Protein AF-A0A839TQ80-F1 (afdb_monomer_lite)

InterPro domains:
  IPR001845 HTH ArsR-type DNA-binding domain [PF01022] (29-49)
  IPR011991 ArsR-like helix-turn-helix domain [cd00090] (19-58)
  IPR036388 Winged helix-like DNA-binding domain superfamily [G3DSA:1.10.10.10] (5-75)
  IPR036390 Winged helix DNA-binding domain superfamily [SSF46785] (22-73)

Foldseek 3Di:
DDDPPPDPPPCPPDVQWAFLVRVCVVVPPADSVNSVVVLVVCVVVPQWDWDDDPPTIIIHGDVVVCVVVCVVCVVVVD

Organism: NCBI:txid297318

Sequence (78 aa):
MRAVAAIPIMMPVSPAAVCPADLQLKLGDVSPSKLSYHLKELKDEGYIKECREGKRHYDSLQPERLKPFAKDLSWLNE

Secondary structure (DSSP, 8-state):
------------SSTT-B-HHHHHHHHSS--HHHHHHHHHHHHHTTSEEEEEETTEEEEEE-HHHHHHHHHHTGGGG-

Radius of gyration: 14.85 Å; chains: 1; bounding box: 37×31×38 Å

Structure (mmCIF, N/CA/C/O backbone):
data_AF-A0A839TQ80-F1
#
_entry.id   AF-A0A839TQ80-F1
#
loop_
_atom_site.group_PDB
_atom_site.id
_atom_site.type_symbol
_atom_site.label_atom_id
_atom_site.label_alt_id
_atom_site.label_comp_id
_atom_site.label_asym_id
_atom_site.label_entity_id
_atom_site.label_seq_id
_atom_site.pdbx_PDB_ins_code
_atom_site.Cartn_x
_atom_site.Cartn_y
_atom_site.Cartn_z
_atom_site.occupancy
_atom_site.B_iso_or_equiv
_atom_site.auth_seq_id
_atom_site.auth_comp_id
_atom_site.auth_asym_id
_atom_site.auth_atom_id
_atom_site.pdbx_PDB_model_num
ATOM 1 N N . MET A 1 1 ? 26.994 -5.886 -20.834 1.00 35.41 1 MET A N 1
ATOM 2 C CA . MET A 1 1 ? 26.832 -5.473 -19.423 1.00 35.41 1 MET A CA 1
ATOM 3 C C . MET A 1 1 ? 25.981 -4.210 -19.407 1.00 35.41 1 MET A C 1
ATOM 5 O O . MET A 1 1 ? 26.456 -3.180 -19.862 1.00 35.41 1 MET A O 1
ATOM 9 N N . ARG A 1 2 ? 24.698 -4.283 -19.030 1.00 30.33 2 ARG A N 1
ATOM 10 C CA . ARG A 1 2 ? 23.869 -3.075 -18.881 1.00 30.33 2 ARG A CA 1
ATOM 11 C C . ARG A 1 2 ? 24.148 -2.497 -17.499 1.00 30.33 2 ARG A C 1
ATOM 13 O O . ARG A 1 2 ? 23.926 -3.181 -16.507 1.00 30.33 2 ARG A O 1
ATOM 20 N N . ALA A 1 3 ? 24.672 -1.277 -17.461 1.00 30.55 3 ALA A N 1
ATOM 21 C CA . ALA A 1 3 ? 24.830 -0.523 -16.230 1.00 30.55 3 ALA A CA 1
ATOM 22 C C . ALA A 1 3 ? 23.448 -0.351 -15.583 1.00 30.55 3 ALA A C 1
ATOM 24 O O . ALA A 1 3 ? 22.558 0.270 -16.165 1.00 30.55 3 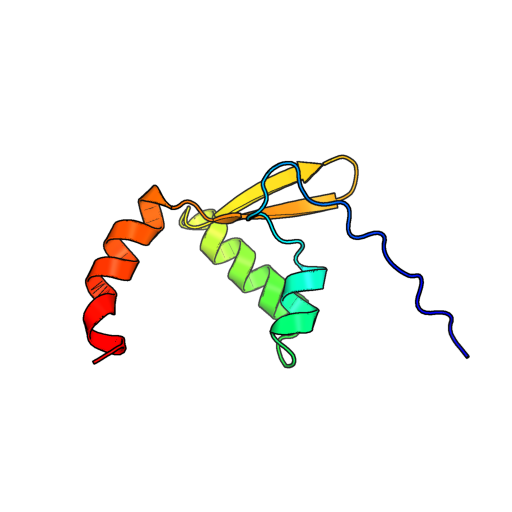ALA A O 1
ATOM 25 N N . VAL A 1 4 ? 23.258 -0.940 -14.404 1.00 33.50 4 VAL A N 1
ATOM 26 C CA . VAL A 1 4 ? 22.129 -0.607 -13.538 1.00 33.50 4 VAL A CA 1
ATOM 27 C C . VAL A 1 4 ? 22.476 0.755 -12.959 1.00 33.50 4 VAL A C 1
ATOM 29 O O . VAL A 1 4 ? 23.380 0.866 -12.134 1.00 33.50 4 VAL A O 1
ATOM 32 N N . ALA A 1 5 ? 21.839 1.807 -13.471 1.00 35.75 5 ALA A N 1
ATOM 33 C CA . ALA A 1 5 ? 21.979 3.133 -12.895 1.00 35.75 5 ALA A CA 1
ATOM 34 C C . ALA A 1 5 ? 21.605 3.033 -11.412 1.00 35.75 5 ALA A C 1
ATOM 36 O O . ALA A 1 5 ? 20.489 2.626 -11.087 1.00 35.75 5 ALA A O 1
ATOM 37 N N . ALA A 1 6 ? 22.543 3.367 -10.526 1.00 40.34 6 ALA A N 1
ATOM 38 C CA . ALA A 1 6 ? 22.251 3.564 -9.118 1.00 40.34 6 ALA A CA 1
ATOM 39 C C . ALA A 1 6 ? 21.227 4.701 -9.037 1.00 40.34 6 ALA A C 1
ATOM 41 O O . ALA A 1 6 ? 21.562 5.872 -9.214 1.00 40.34 6 ALA A O 1
ATOM 42 N N . ILE A 1 7 ? 19.953 4.344 -8.879 1.00 46.31 7 ILE A N 1
ATOM 43 C CA . ILE A 1 7 ? 18.885 5.310 -8.663 1.00 46.31 7 ILE A CA 1
ATOM 44 C C . ILE A 1 7 ? 19.214 5.954 -7.316 1.00 46.31 7 ILE A C 1
ATOM 46 O O . ILE A 1 7 ? 19.265 5.235 -6.318 1.00 46.31 7 ILE A O 1
ATOM 50 N N . PRO A 1 8 ? 19.470 7.272 -7.247 1.00 40.75 8 PRO A N 1
ATOM 51 C CA . PRO A 1 8 ? 19.649 7.913 -5.961 1.00 40.75 8 PRO A CA 1
ATOM 52 C C . PRO A 1 8 ? 18.346 7.716 -5.187 1.00 40.75 8 PRO A C 1
ATOM 54 O O . PRO A 1 8 ? 17.272 8.157 -5.630 1.00 40.75 8 PRO A O 1
ATOM 57 N N . ILE A 1 9 ? 18.454 7.002 -4.066 1.00 49.59 9 ILE A N 1
ATOM 58 C CA . ILE A 1 9 ? 17.426 6.902 -3.035 1.00 49.59 9 ILE A CA 1
ATOM 59 C C . ILE A 1 9 ? 17.345 8.307 -2.426 1.00 49.59 9 ILE A C 1
ATOM 61 O O . ILE A 1 9 ? 17.962 8.600 -1.408 1.00 49.59 9 ILE A O 1
ATOM 65 N N . MET A 1 10 ? 16.678 9.235 -3.119 1.00 43.34 10 MET A N 1
ATOM 66 C CA . MET A 1 10 ? 16.240 10.479 -2.499 1.00 43.34 10 MET A CA 1
ATOM 67 C C . MET A 1 10 ? 15.230 10.052 -1.446 1.00 43.34 10 MET A C 1
ATOM 69 O O . MET A 1 10 ? 14.150 9.575 -1.787 1.00 43.34 10 MET A O 1
ATOM 73 N N . MET A 1 11 ? 15.642 10.140 -0.182 1.00 44.59 11 MET A N 1
ATOM 74 C CA . MET A 1 11 ? 14.758 9.989 0.964 1.00 44.59 11 MET A CA 1
ATOM 75 C C . MET A 1 11 ? 13.538 10.889 0.735 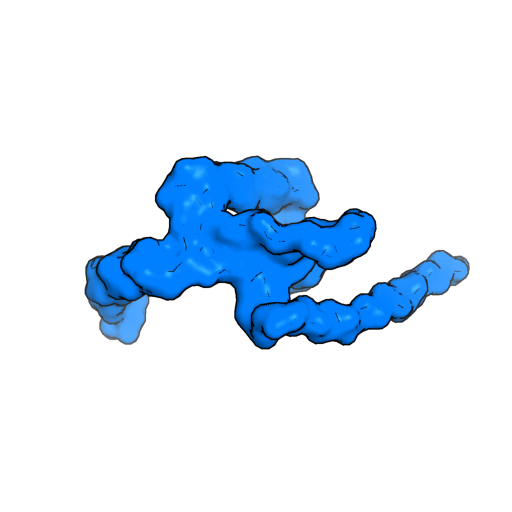1.00 44.59 11 MET A C 1
ATOM 77 O O . MET A 1 11 ? 13.722 12.099 0.584 1.00 44.59 11 MET A O 1
ATOM 81 N N . PRO A 1 12 ? 12.318 10.334 0.665 1.00 49.50 12 PRO A N 1
ATOM 82 C CA . PRO A 1 12 ? 11.135 11.163 0.549 1.00 49.50 12 PRO A CA 1
ATOM 83 C C . PRO A 1 12 ? 11.024 12.068 1.779 1.00 49.50 12 PRO A C 1
ATOM 85 O O . PRO A 1 12 ? 11.401 11.682 2.887 1.00 49.50 12 PRO A O 1
ATOM 88 N N . VAL A 1 13 ? 10.451 13.260 1.593 1.00 48.94 13 VAL A N 1
ATOM 89 C CA . VAL A 1 13 ? 10.204 14.265 2.653 1.00 48.94 13 VAL A CA 1
ATOM 90 C C . VAL A 1 13 ? 9.427 13.686 3.853 1.00 48.94 13 VAL A C 1
ATOM 92 O O . VAL A 1 13 ? 9.448 14.243 4.948 1.00 48.94 13 VAL A O 1
ATOM 95 N N . SER A 1 14 ? 8.782 12.528 3.678 1.00 54.12 14 SER A N 1
ATOM 96 C CA . SER A 1 14 ? 8.276 11.690 4.760 1.00 54.12 14 SER A CA 1
ATOM 97 C C . SER A 1 14 ? 9.064 10.372 4.820 1.00 54.12 14 SER A C 1
ATOM 99 O O . SER A 1 14 ? 9.026 9.622 3.843 1.00 54.12 14 SER A O 1
ATOM 101 N N . PRO A 1 15 ? 9.704 10.024 5.954 1.00 55.41 15 PRO A N 1
ATOM 102 C CA . PRO A 1 15 ? 10.534 8.819 6.087 1.00 55.41 15 PRO A CA 1
ATOM 103 C C . PRO A 1 15 ? 9.773 7.493 5.896 1.00 55.41 15 PRO A C 1
ATOM 105 O O . PRO A 1 15 ? 10.396 6.436 5.851 1.00 55.41 15 PRO A O 1
ATOM 108 N N . ALA A 1 16 ? 8.442 7.536 5.780 1.00 65.62 16 ALA A N 1
ATOM 109 C CA . ALA A 1 16 ? 7.577 6.376 5.578 1.00 65.62 16 ALA A CA 1
ATOM 110 C C . ALA A 1 16 ? 6.948 6.291 4.172 1.00 65.62 16 ALA A C 1
ATOM 112 O O . ALA A 1 16 ? 6.163 5.378 3.922 1.00 65.62 16 ALA A O 1
ATOM 113 N N . ALA A 1 17 ? 7.235 7.232 3.265 1.00 72.25 17 ALA A N 1
ATOM 114 C CA . ALA A 1 17 ? 6.733 7.158 1.895 1.00 72.25 17 ALA A CA 1
ATOM 115 C C . ALA A 1 17 ? 7.625 6.243 1.042 1.00 72.25 17 ALA A C 1
ATOM 117 O O . ALA A 1 17 ? 8.845 6.232 1.200 1.00 72.25 17 ALA A O 1
ATOM 118 N N . VAL A 1 18 ? 7.026 5.466 0.141 1.00 79.06 18 VAL A N 1
ATOM 119 C CA . VAL A 1 18 ? 7.743 4.464 -0.659 1.00 79.06 18 VAL A CA 1
ATOM 120 C C . VAL A 1 18 ? 7.419 4.647 -2.136 1.00 79.06 18 VAL A C 1
ATOM 122 O O . VAL A 1 18 ? 6.281 4.925 -2.506 1.00 79.06 18 VAL A O 1
ATOM 125 N N . CYS A 1 19 ? 8.429 4.519 -2.996 1.00 82.06 19 CYS A N 1
ATOM 126 C CA . CYS A 1 19 ? 8.229 4.501 -4.441 1.00 82.06 19 CYS A CA 1
ATOM 127 C C . CYS A 1 19 ? 7.717 3.115 -4.874 1.00 82.06 19 CYS A C 1
ATOM 129 O O . CYS A 1 19 ? 8.235 2.102 -4.392 1.00 82.06 19 CYS A O 1
ATOM 131 N N . PRO A 1 20 ? 6.783 3.012 -5.835 1.00 81.00 20 PRO A N 1
ATOM 132 C CA . PRO A 1 20 ? 6.326 1.714 -6.336 1.00 81.00 20 PRO A CA 1
ATOM 133 C C . PRO A 1 20 ? 7.442 0.826 -6.896 1.00 81.00 20 PRO A C 1
ATOM 135 O O . PRO A 1 20 ? 7.378 -0.392 -6.764 1.00 81.00 20 PRO A O 1
ATOM 138 N N . ALA A 1 21 ? 8.504 1.417 -7.453 1.00 80.12 21 ALA A N 1
ATOM 139 C CA . ALA A 1 21 ? 9.682 0.662 -7.880 1.00 80.12 21 ALA A CA 1
ATOM 140 C C . ALA A 1 21 ? 10.403 -0.013 -6.695 1.00 80.12 21 ALA A C 1
ATOM 142 O O . ALA A 1 21 ? 10.828 -1.162 -6.806 1.00 80.12 21 ALA A O 1
ATOM 143 N N . ASP A 1 22 ? 10.487 0.662 -5.546 1.00 81.31 22 ASP A N 1
ATOM 144 C CA . ASP A 1 22 ? 11.105 0.114 -4.332 1.00 81.31 22 ASP A CA 1
ATOM 145 C C . ASP A 1 22 ? 10.223 -0.972 -3.699 1.00 81.31 22 ASP A C 1
ATOM 147 O O . ASP A 1 22 ? 10.726 -1.991 -3.223 1.00 81.31 22 ASP A O 1
ATOM 151 N N . LEU A 1 23 ? 8.898 -0.783 -3.727 1.00 81.44 23 LEU A N 1
ATOM 152 C CA . LEU A 1 23 ? 7.918 -1.802 -3.330 1.00 81.44 23 LEU A CA 1
ATOM 153 C C . LEU A 1 23 ? 8.059 -3.062 -4.181 1.00 81.44 23 LEU A C 1
ATOM 155 O O . LEU A 1 23 ? 8.093 -4.167 -3.644 1.00 81.44 23 LEU A O 1
ATOM 159 N N . GLN A 1 24 ? 8.197 -2.903 -5.496 1.00 82.06 24 GLN A N 1
ATOM 160 C CA . GLN A 1 24 ? 8.349 -4.027 -6.408 1.00 82.06 24 GLN A CA 1
ATOM 161 C C . GLN A 1 24 ? 9.607 -4.852 -6.109 1.00 82.06 24 GLN A C 1
ATOM 163 O O . GLN A 1 24 ? 9.537 -6.079 -6.068 1.00 82.06 24 GLN A O 1
ATOM 168 N N . LEU A 1 25 ? 10.736 -4.189 -5.836 1.00 81.94 25 LEU A N 1
ATOM 169 C CA . LEU A 1 25 ? 11.986 -4.858 -5.461 1.00 81.94 25 LEU A CA 1
ATOM 170 C C . LEU A 1 25 ? 11.847 -5.696 -4.181 1.00 81.94 25 LEU A C 1
ATOM 172 O O . LEU A 1 25 ? 12.498 -6.731 -4.062 1.00 81.94 25 LEU A O 1
ATOM 176 N N . LYS A 1 26 ? 11.003 -5.270 -3.233 1.00 83.00 26 LYS A N 1
ATOM 177 C CA . LYS A 1 26 ? 10.764 -5.990 -1.971 1.00 83.00 26 LYS A CA 1
ATOM 178 C C . LYS A 1 26 ? 9.723 -7.104 -2.084 1.00 83.00 26 LYS A C 1
ATOM 180 O O . LYS A 1 26 ? 9.820 -8.085 -1.357 1.00 83.00 26 LYS A O 1
ATOM 185 N N . LEU A 1 27 ? 8.730 -6.945 -2.957 1.00 79.94 27 LEU A N 1
ATOM 186 C CA . LEU A 1 27 ? 7.625 -7.897 -3.120 1.00 79.94 27 LEU A CA 1
ATOM 187 C C . LEU A 1 27 ? 7.975 -9.076 -4.042 1.00 79.94 27 LEU A C 1
ATOM 189 O O . LEU A 1 27 ? 7.289 -10.095 -4.001 1.00 79.94 27 LEU A O 1
ATOM 193 N N . GLY A 1 28 ? 9.045 -8.966 -4.836 1.00 75.38 28 GLY A N 1
ATOM 194 C CA . GLY A 1 28 ? 9.615 -10.062 -5.622 1.00 75.38 28 GLY A CA 1
ATOM 195 C C . GLY A 1 28 ? 8.748 -10.479 -6.812 1.00 75.38 28 GLY A C 1
ATOM 196 O O . GLY A 1 28 ? 9.025 -10.090 -7.942 1.00 75.38 28 GLY A O 1
ATOM 197 N N . ASP A 1 29 ? 7.699 -11.261 -6.559 1.00 82.50 29 ASP A N 1
ATOM 198 C CA . ASP A 1 29 ? 6.912 -11.969 -7.583 1.00 82.50 29 ASP A CA 1
ATOM 199 C C . ASP A 1 29 ? 5.620 -11.232 -7.993 1.00 82.50 29 ASP A C 1
ATOM 201 O O . ASP A 1 29 ? 4.676 -11.793 -8.552 1.00 82.50 29 ASP A O 1
ATOM 205 N N . VAL A 1 30 ? 5.543 -9.932 -7.694 1.00 84.25 30 VAL A N 1
ATOM 206 C CA . VAL A 1 30 ? 4.407 -9.090 -8.083 1.00 84.25 30 VAL A CA 1
ATOM 207 C C . VAL A 1 30 ? 4.755 -8.333 -9.360 1.00 84.25 30 VAL A C 1
ATOM 209 O O . VAL A 1 30 ? 5.691 -7.528 -9.410 1.00 84.25 30 VAL A O 1
ATOM 212 N N . SER A 1 31 ? 3.972 -8.569 -10.415 1.00 87.06 31 SER A N 1
ATOM 213 C CA . SER A 1 31 ? 4.126 -7.837 -11.671 1.00 87.06 31 SER A CA 1
ATOM 214 C C . SER A 1 31 ? 3.860 -6.334 -11.47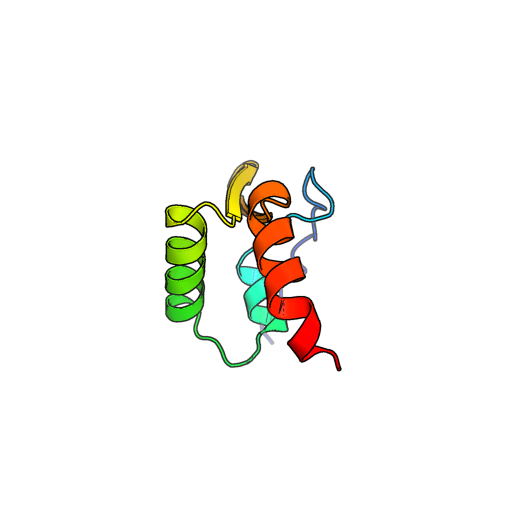5 1.00 87.06 31 SER A C 1
ATOM 216 O O . SER A 1 31 ? 3.040 -5.961 -10.631 1.00 87.06 31 SER A O 1
ATOM 218 N N . PRO A 1 32 ? 4.485 -5.445 -12.276 1.00 84.50 32 PRO A N 1
ATOM 219 C CA . PRO A 1 32 ? 4.282 -4.004 -12.124 1.00 84.50 32 PRO A CA 1
ATOM 220 C C . PRO A 1 32 ? 2.808 -3.602 -12.265 1.00 84.50 32 PRO A C 1
ATOM 222 O O . PRO A 1 32 ? 2.311 -2.780 -11.504 1.00 84.50 32 PRO A O 1
ATOM 225 N N . SER A 1 33 ? 2.088 -4.220 -13.207 1.00 87.62 33 SER A N 1
ATOM 226 C CA . SER A 1 33 ? 0.665 -3.956 -13.436 1.00 87.62 33 SER A CA 1
ATOM 227 C C . SER A 1 33 ? -0.207 -4.375 -12.253 1.00 87.62 33 SER A C 1
ATOM 229 O O . SER A 1 33 ? -1.119 -3.638 -11.881 1.00 87.62 33 SER A O 1
ATOM 231 N N . LYS A 1 34 ? 0.091 -5.522 -11.627 1.00 88.94 34 LYS A N 1
ATOM 232 C CA . LYS A 1 34 ? -0.623 -5.999 -10.437 1.00 88.94 34 LYS A CA 1
ATOM 233 C C . LYS A 1 34 ? -0.318 -5.135 -9.214 1.00 88.94 34 LYS A C 1
ATOM 235 O O . LYS A 1 34 ? -1.224 -4.825 -8.449 1.00 88.94 34 LYS A O 1
ATOM 240 N N . LEU A 1 35 ? 0.927 -4.681 -9.068 1.00 89.38 35 LEU A N 1
ATOM 241 C CA . LEU A 1 35 ? 1.297 -3.734 -8.020 1.00 89.38 35 LEU A CA 1
ATOM 242 C C . LEU A 1 35 ? 0.545 -2.406 -8.178 1.00 89.38 35 LEU A C 1
ATOM 244 O O . LEU A 1 35 ? -0.075 -1.943 -7.226 1.00 89.38 35 LEU A O 1
ATOM 248 N N . SER A 1 36 ? 0.537 -1.819 -9.379 1.00 88.81 36 SER A N 1
ATOM 249 C CA . SER A 1 36 ? -0.209 -0.582 -9.646 1.00 88.81 36 SER A CA 1
ATOM 250 C C . SER A 1 36 ? -1.711 -0.735 -9.410 1.00 88.81 36 SER A C 1
ATOM 252 O O . SER A 1 36 ? -2.339 0.194 -8.907 1.00 88.81 36 SER A O 1
ATOM 254 N N . TYR A 1 37 ? -2.281 -1.895 -9.747 1.00 92.00 37 TYR A N 1
ATOM 255 C CA . TYR A 1 37 ? -3.679 -2.208 -9.464 1.00 92.00 37 TYR A CA 1
ATOM 256 C C . TYR A 1 37 ? -3.972 -2.150 -7.956 1.00 92.00 37 TYR A C 1
ATOM 258 O O . TYR A 1 37 ? -4.844 -1.395 -7.538 1.00 92.00 37 TYR A O 1
ATOM 266 N N . HIS A 1 38 ? -3.187 -2.852 -7.134 1.00 90.44 38 HIS A N 1
ATOM 267 C CA . HIS A 1 38 ? -3.391 -2.862 -5.683 1.00 90.44 38 HIS A CA 1
ATOM 268 C C . HIS A 1 38 ? -3.123 -1.504 -5.024 1.00 90.44 38 HIS A C 1
ATOM 270 O O . HIS A 1 38 ? -3.850 -1.109 -4.117 1.00 90.44 38 HIS A O 1
ATOM 276 N N . LEU A 1 39 ? -2.119 -0.752 -5.487 1.00 90.06 39 LEU A N 1
ATOM 277 C CA . LEU A 1 39 ? -1.877 0.607 -4.992 1.00 90.06 39 LEU A CA 1
ATOM 278 C C . LEU A 1 39 ? -3.056 1.532 -5.305 1.00 90.06 39 LEU A C 1
ATOM 280 O O . LEU A 1 39 ? -3.451 2.338 -4.466 1.00 90.06 39 LEU A O 1
ATOM 284 N N . LYS A 1 40 ? -3.668 1.387 -6.484 1.00 90.94 40 LYS A N 1
ATOM 285 C CA . LYS A 1 40 ? -4.879 2.133 -6.817 1.00 90.94 40 LYS A CA 1
ATOM 286 C C . LYS A 1 40 ? -6.034 1.782 -5.875 1.00 90.94 40 LYS A C 1
ATOM 288 O O . LYS A 1 40 ? -6.631 2.700 -5.331 1.00 90.94 40 LYS A O 1
ATOM 293 N N . GLU A 1 41 ? -6.308 0.499 -5.638 1.00 94.56 41 GLU A N 1
ATOM 294 C CA . GLU A 1 41 ? -7.366 0.082 -4.700 1.00 94.56 41 GLU A CA 1
ATOM 295 C C . GLU A 1 41 ? -7.130 0.645 -3.292 1.00 94.56 41 GLU A C 1
ATOM 297 O O . GLU A 1 41 ? -8.017 1.260 -2.708 1.00 94.56 41 GLU A O 1
ATOM 302 N N . LEU A 1 42 ? -5.906 0.524 -2.768 1.00 90.81 42 LEU A N 1
ATOM 303 C CA . LEU A 1 42 ? -5.550 1.051 -1.447 1.00 90.81 42 LEU A CA 1
ATOM 304 C C . LEU A 1 42 ? -5.709 2.572 -1.353 1.00 90.81 42 LEU A C 1
ATOM 306 O O . LEU A 1 42 ? -6.028 3.099 -0.285 1.00 90.81 42 LEU A O 1
ATOM 310 N N . LYS A 1 43 ? -5.456 3.287 -2.449 1.00 90.50 43 LYS A N 1
ATOM 311 C CA . LYS A 1 43 ? -5.628 4.737 -2.528 1.00 90.50 43 LYS A CA 1
ATOM 312 C C . LYS A 1 43 ? -7.101 5.118 -2.583 1.00 90.50 43 LYS A C 1
ATOM 314 O O . LYS A 1 43 ? -7.501 6.040 -1.876 1.00 90.50 43 LYS A O 1
ATOM 319 N N . ASP A 1 44 ? -7.883 4.426 -3.405 1.00 92.19 44 ASP A N 1
ATOM 320 C CA . ASP A 1 44 ? -9.314 4.682 -3.575 1.00 92.19 44 ASP A CA 1
ATOM 321 C C . ASP A 1 44 ? -10.072 4.425 -2.254 1.00 92.19 44 ASP A C 1
ATOM 323 O O . ASP A 1 44 ? -10.948 5.204 -1.881 1.00 92.19 44 ASP A O 1
ATOM 327 N N . GLU A 1 45 ? -9.637 3.432 -1.472 1.00 91.06 45 GLU A N 1
ATOM 328 C CA . GLU A 1 45 ? -10.129 3.147 -0.113 1.00 91.06 45 GLU A CA 1
ATOM 329 C C . GLU A 1 45 ? -9.520 4.061 0.979 1.00 91.06 45 GLU A C 1
ATOM 331 O O . GLU A 1 45 ? -9.927 4.055 2.144 1.00 91.06 45 GLU A O 1
ATOM 336 N N . GLY A 1 46 ? -8.535 4.891 0.622 1.00 89.50 46 GLY A N 1
ATOM 337 C CA . GLY A 1 46 ? -7.928 5.889 1.505 1.00 89.50 46 GLY A CA 1
ATOM 338 C C . GLY A 1 46 ? -6.905 5.352 2.511 1.00 89.50 46 GLY A C 1
ATOM 339 O O . GLY A 1 46 ? -6.542 6.074 3.441 1.00 89.50 46 GLY A O 1
ATOM 340 N N . TYR A 1 47 ? -6.417 4.120 2.347 1.00 87.94 47 TYR A N 1
ATOM 341 C CA . TYR A 1 47 ? -5.346 3.547 3.174 1.00 87.94 47 TYR A CA 1
ATOM 342 C C . TYR A 1 47 ? -3.973 4.134 2.857 1.00 87.94 47 TYR A C 1
ATOM 344 O O . TYR A 1 47 ? -3.108 4.196 3.736 1.00 87.94 47 TYR A O 1
ATOM 352 N N . ILE A 1 48 ? -3.776 4.576 1.616 1.00 90.00 48 ILE A N 1
ATOM 353 C CA . ILE A 1 48 ? -2.564 5.265 1.182 1.00 90.00 48 ILE A CA 1
ATOM 354 C C . ILE A 1 48 ? -2.901 6.600 0.529 1.00 90.00 48 ILE A C 1
ATOM 356 O O . ILE A 1 48 ? -4.014 6.832 0.057 1.00 90.00 48 ILE A O 1
ATOM 360 N N . LYS A 1 49 ? -1.911 7.484 0.481 1.00 88.19 49 LYS A N 1
ATOM 361 C CA . LYS A 1 49 ? -1.977 8.749 -0.237 1.00 88.19 49 LYS A CA 1
ATOM 362 C C . LYS A 1 49 ? -0.807 8.861 -1.199 1.00 88.19 49 LYS A C 1
ATOM 364 O O . LYS A 1 49 ? 0.342 8.658 -0.815 1.00 88.19 49 LYS A O 1
ATOM 369 N N . GLU A 1 50 ? -1.125 9.260 -2.423 1.00 85.81 50 GLU A N 1
ATOM 370 C CA . GLU A 1 50 ? -0.131 9.586 -3.440 1.00 85.81 50 GLU A CA 1
ATOM 371 C C . GLU A 1 50 ? 0.448 10.983 -3.162 1.00 85.81 50 GLU A C 1
ATOM 373 O O . GLU A 1 50 ? -0.275 11.981 -3.077 1.00 85.81 50 GL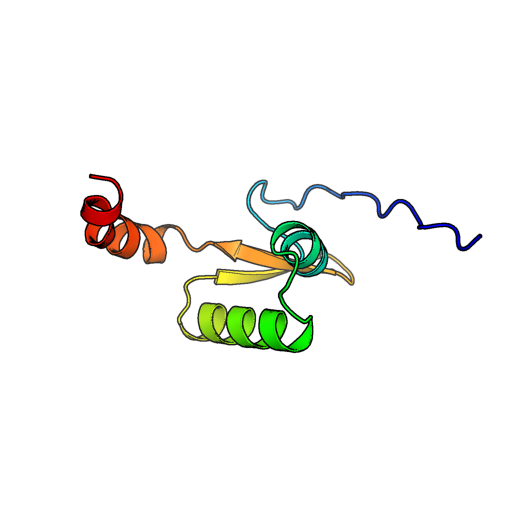U A O 1
ATOM 378 N N . CYS A 1 51 ? 1.768 11.049 -3.048 1.00 81.50 51 CYS A N 1
ATOM 379 C CA . CYS A 1 51 ? 2.564 12.263 -2.980 1.00 81.50 51 CYS A CA 1
ATOM 380 C C . CYS A 1 51 ? 3.401 12.377 -4.257 1.00 81.50 51 CYS A C 1
ATOM 382 O O . CYS A 1 51 ? 3.975 11.397 -4.730 1.00 81.50 51 CYS A O 1
ATOM 384 N N . ARG A 1 52 ? 3.504 13.584 -4.815 1.00 80.62 52 ARG A N 1
ATOM 385 C CA . ARG A 1 52 ? 4.338 13.847 -5.994 1.00 80.62 52 ARG A CA 1
ATOM 386 C C . ARG A 1 52 ? 5.489 14.757 -5.620 1.00 80.62 52 ARG A C 1
ATOM 388 O O . ARG A 1 52 ? 5.268 15.831 -5.071 1.00 80.62 52 ARG A O 1
ATOM 395 N N . GLU A 1 53 ? 6.698 14.341 -5.971 1.00 76.81 53 GLU A N 1
ATOM 396 C CA . GLU A 1 53 ? 7.909 15.139 -5.806 1.00 76.81 53 GLU A CA 1
ATOM 397 C C . GLU A 1 53 ? 8.640 15.188 -7.153 1.00 76.81 53 GLU A C 1
ATOM 399 O O . GLU A 1 53 ? 9.219 14.205 -7.631 1.00 76.81 53 GLU A O 1
ATOM 404 N N . GLY A 1 54 ? 8.525 16.329 -7.835 1.00 81.81 54 GLY A N 1
ATOM 405 C CA . GLY A 1 54 ? 9.002 16.488 -9.206 1.00 81.81 54 GLY A CA 1
ATOM 406 C C . GLY A 1 54 ? 8.342 15.492 -10.167 1.00 81.81 54 GLY A C 1
ATOM 407 O O . GLY A 1 54 ? 7.132 15.525 -10.377 1.00 81.81 54 GLY A O 1
ATOM 408 N N . LYS A 1 55 ? 9.149 14.610 -10.773 1.00 78.19 55 LYS A N 1
ATOM 409 C CA . LYS A 1 55 ? 8.689 13.575 -11.723 1.00 78.19 55 LYS A CA 1
ATOM 410 C C . LYS A 1 55 ? 8.355 12.231 -11.060 1.00 78.19 55 LYS A C 1
ATOM 412 O O . LYS A 1 55 ? 7.950 11.307 -11.762 1.00 78.19 55 LYS A O 1
ATOM 417 N N . ARG A 1 56 ? 8.573 12.087 -9.749 1.00 77.62 56 ARG A N 1
ATOM 418 C CA . ARG A 1 56 ? 8.365 10.830 -9.017 1.00 77.62 56 ARG A CA 1
ATOM 419 C C . ARG A 1 56 ? 7.065 10.882 -8.221 1.00 77.62 56 ARG A C 1
ATOM 421 O O . ARG A 1 56 ? 6.710 11.925 -7.672 1.00 77.62 56 ARG A O 1
ATOM 428 N N . HIS A 1 57 ? 6.373 9.750 -8.175 1.00 82.06 57 HIS A N 1
ATOM 429 C CA . HIS A 1 57 ? 5.247 9.527 -7.278 1.00 82.06 57 HIS A CA 1
ATOM 430 C C . HIS A 1 57 ? 5.687 8.588 -6.156 1.00 82.06 57 HIS A C 1
ATOM 432 O O . HIS A 1 57 ? 6.493 7.682 -6.372 1.00 82.06 57 HIS A O 1
ATOM 438 N N . TYR A 1 58 ? 5.160 8.843 -4.970 1.00 83.19 58 TYR A N 1
ATOM 439 C CA . TYR A 1 58 ? 5.401 8.079 -3.760 1.00 83.19 58 TYR A CA 1
ATOM 440 C C . TYR A 1 58 ? 4.068 7.808 -3.091 1.00 83.19 58 TYR A C 1
ATOM 442 O O . TYR A 1 58 ? 3.187 8.666 -3.102 1.00 83.19 58 TYR A O 1
ATOM 450 N N . ASP A 1 59 ? 3.959 6.660 -2.448 1.00 84.50 59 ASP A N 1
ATOM 451 C CA . ASP A 1 59 ? 2.793 6.295 -1.665 1.00 84.50 59 ASP A CA 1
ATOM 452 C C . ASP A 1 59 ? 3.145 6.350 -0.181 1.00 84.50 59 ASP A C 1
ATOM 454 O O . ASP A 1 59 ? 4.161 5.801 0.252 1.00 84.50 59 ASP A O 1
ATOM 458 N N . SER A 1 60 ? 2.321 7.037 0.609 1.00 85.62 60 SER A N 1
ATOM 459 C CA . SER A 1 60 ? 2.438 7.071 2.067 1.00 85.62 60 SER A CA 1
ATOM 460 C C . SER A 1 60 ? 1.210 6.460 2.722 1.00 85.62 60 SER A C 1
ATOM 462 O O . SER A 1 60 ? 0.076 6.693 2.302 1.00 85.62 60 SER A O 1
ATOM 464 N N . LEU A 1 61 ? 1.432 5.676 3.773 1.00 85.38 61 LEU A N 1
ATOM 465 C CA . LEU A 1 61 ? 0.348 5.101 4.558 1.00 85.38 61 LEU A CA 1
ATOM 466 C C . LEU A 1 61 ? -0.425 6.190 5.313 1.00 85.38 61 LEU A C 1
ATOM 468 O O . LEU A 1 61 ? 0.153 7.169 5.787 1.00 85.38 61 LEU A O 1
ATOM 472 N N . GLN A 1 62 ? -1.732 5.988 5.470 1.00 85.62 62 GLN A N 1
ATOM 473 C CA . GLN A 1 62 ? -2.604 6.808 6.308 1.00 85.62 62 GLN A CA 1
ATOM 474 C C . GLN A 1 62 ? -2.798 6.113 7.667 1.00 85.62 62 GLN A C 1
ATOM 476 O O . GLN A 1 62 ? -3.688 5.268 7.806 1.00 85.62 62 GLN A O 1
ATOM 481 N N . PRO A 1 63 ? -1.988 6.433 8.697 1.00 80.19 63 PRO A N 1
ATOM 482 C CA . PRO A 1 63 ? -2.006 5.708 9.968 1.00 80.19 63 PRO A CA 1
ATOM 483 C C . PRO A 1 63 ? -3.371 5.760 10.659 1.00 80.19 63 PRO A C 1
ATOM 485 O O . PRO A 1 63 ? -3.765 4.787 11.290 1.00 80.19 63 PRO A O 1
ATOM 488 N N . GLU A 1 64 ? -4.135 6.840 10.497 1.00 85.19 64 GLU A N 1
ATOM 489 C CA . GLU A 1 64 ? -5.478 6.946 11.083 1.00 85.19 64 GLU A CA 1
ATOM 490 C C . GLU A 1 64 ? -6.4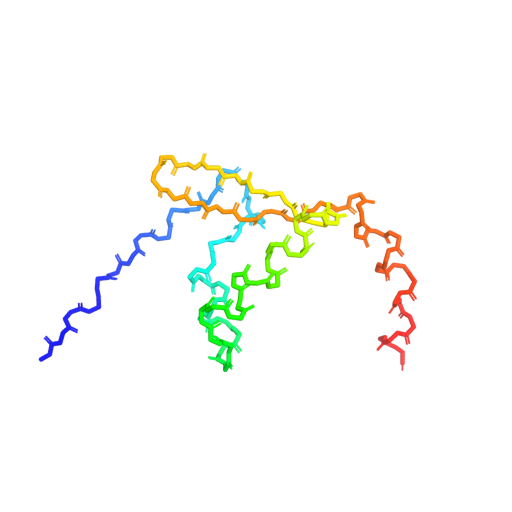70 5.918 10.517 1.00 85.19 64 GLU A C 1
ATOM 492 O O . GLU A 1 64 ? -7.366 5.473 11.229 1.00 85.19 64 GLU A O 1
ATOM 497 N N . ARG A 1 65 ? -6.288 5.484 9.262 1.00 84.44 65 ARG A N 1
ATOM 498 C CA . ARG A 1 65 ? -7.096 4.422 8.638 1.00 84.44 65 ARG A CA 1
ATOM 499 C C . ARG A 1 65 ? -6.590 3.025 8.978 1.00 84.44 65 ARG A C 1
ATOM 501 O O . ARG A 1 65 ? -7.381 2.092 9.064 1.00 84.44 65 ARG A O 1
ATOM 508 N N . LEU A 1 66 ? -5.283 2.881 9.184 1.00 81.75 66 LEU A N 1
ATOM 509 C CA . LEU A 1 66 ? -4.657 1.594 9.484 1.00 81.75 66 LEU A CA 1
ATOM 510 C C . LEU A 1 66 ? -4.727 1.211 10.961 1.00 81.75 66 LEU A C 1
ATOM 512 O O . LEU A 1 66 ? -4.743 0.025 11.253 1.00 81.75 66 LEU A O 1
ATOM 516 N N . LYS A 1 67 ? -4.786 2.168 11.896 1.00 83.50 67 LYS A N 1
ATOM 517 C CA . LYS A 1 67 ? -4.865 1.881 13.341 1.00 83.50 67 LYS A CA 1
ATOM 518 C C . LYS A 1 67 ? -6.052 0.973 13.708 1.00 83.50 67 LYS A C 1
ATOM 520 O O . LYS A 1 67 ? -5.810 -0.003 14.416 1.00 83.50 67 LYS A O 1
ATOM 525 N N . PRO A 1 68 ? -7.299 1.232 13.253 1.00 83.12 68 PRO A N 1
ATOM 526 C CA . PRO A 1 68 ? -8.422 0.336 13.534 1.00 83.12 68 PRO A CA 1
ATOM 527 C C . PRO A 1 68 ? -8.212 -1.047 12.915 1.00 83.12 68 PRO A C 1
ATOM 529 O O . PRO A 1 68 ? -8.326 -2.046 13.608 1.00 83.12 68 PRO A O 1
ATOM 532 N N . PHE A 1 69 ? -7.788 -1.095 11.650 1.00 81.38 69 PHE A N 1
ATOM 533 C CA . PHE A 1 69 ? -7.519 -2.348 10.946 1.00 81.38 69 PHE A CA 1
ATOM 534 C C . PHE A 1 69 ? -6.431 -3.188 11.632 1.00 81.38 69 PHE A C 1
ATOM 536 O O . PHE A 1 69 ? -6.604 -4.379 11.845 1.00 81.38 69 PHE A O 1
ATOM 543 N N . ALA A 1 70 ? -5.321 -2.572 12.040 1.00 82.06 70 ALA A N 1
ATOM 544 C CA . ALA A 1 70 ? -4.235 -3.250 12.742 1.00 82.06 70 ALA A CA 1
ATOM 545 C C . ALA A 1 70 ? -4.660 -3.743 14.132 1.00 82.06 70 ALA A C 1
ATOM 547 O O . ALA A 1 70 ? -4.225 -4.810 14.557 1.0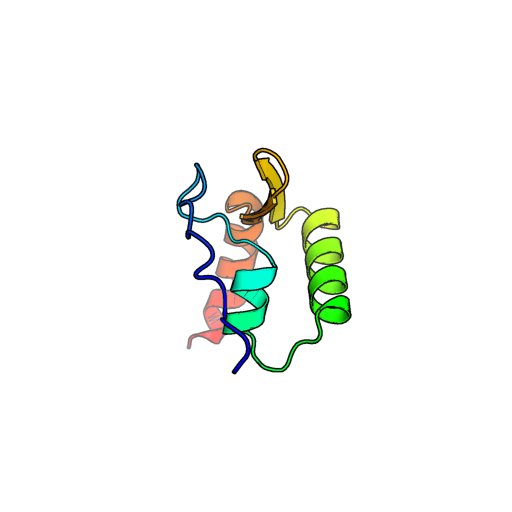0 82.06 70 ALA A O 1
ATOM 548 N N . LYS A 1 71 ? -5.523 -2.991 14.827 1.00 83.19 71 LYS A N 1
ATOM 549 C CA . LYS A 1 71 ? -6.136 -3.432 16.084 1.00 83.19 71 LYS A CA 1
ATOM 550 C C . LYS A 1 71 ? -7.032 -4.649 15.854 1.00 83.19 71 LYS A C 1
ATOM 552 O O . LYS A 1 71 ? -6.953 -5.605 16.612 1.00 83.19 71 LYS A O 1
ATOM 557 N N . ASP A 1 72 ? -7.825 -4.634 14.790 1.00 83.06 72 ASP A N 1
ATOM 558 C CA . ASP A 1 72 ? -8.713 -5.741 14.441 1.00 83.06 72 ASP A CA 1
ATOM 559 C C . ASP A 1 72 ? -7.960 -6.964 13.921 1.00 83.06 72 ASP A C 1
ATOM 561 O O . ASP A 1 72 ? -8.527 -8.045 13.929 1.00 83.06 72 ASP A O 1
ATOM 565 N N . LEU A 1 73 ? -6.703 -6.822 13.491 1.00 80.62 73 LEU A N 1
ATOM 566 C CA . LEU A 1 73 ? -5.819 -7.917 13.083 1.00 80.62 73 LEU A CA 1
ATOM 567 C C . LEU A 1 73 ? -4.785 -8.294 14.150 1.00 80.62 73 LEU A C 1
ATOM 569 O O . LEU A 1 73 ? -3.920 -9.126 13.884 1.00 80.62 73 LEU A O 1
ATOM 573 N N . SER A 1 74 ? -4.835 -7.717 15.355 1.00 75.00 74 SER A N 1
ATOM 574 C CA . SER A 1 74 ? -3.827 -8.003 16.384 1.00 75.00 74 SER A CA 1
ATOM 575 C C . SER A 1 74 ? -3.808 -9.478 16.799 1.00 75.00 74 SER A C 1
ATOM 577 O O . SER A 1 74 ? -2.768 -9.964 17.222 1.00 75.00 74 SER A O 1
ATOM 579 N N . TRP A 1 75 ? -4.924 -10.190 16.609 1.00 70.44 75 TRP A N 1
ATOM 580 C CA . TRP A 1 75 ? -5.060 -11.633 16.840 1.00 70.44 75 TRP A CA 1
ATOM 581 C C . TRP A 1 75 ? -4.320 -12.510 15.818 1.00 70.44 75 TRP A C 1
ATOM 583 O O . TRP A 1 75 ? -4.130 -13.689 16.077 1.00 70.44 75 TRP A O 1
ATOM 593 N N . LEU A 1 76 ? -3.900 -11.980 14.660 1.00 61.66 76 LEU A N 1
ATOM 594 C CA . LEU A 1 76 ? -3.119 -12.744 13.671 1.00 61.66 76 LEU A CA 1
ATOM 595 C C . LEU A 1 76 ? -1.654 -12.946 14.081 1.00 61.66 76 LEU A C 1
ATOM 597 O O . LEU A 1 76 ? -0.935 -13.680 13.409 1.00 61.66 76 LEU A O 1
ATOM 601 N N . ASN A 1 77 ? -1.203 -12.267 15.138 1.00 56.88 77 ASN A N 1
ATOM 602 C CA . ASN A 1 77 ? 0.160 -12.368 15.661 1.00 56.88 77 ASN A CA 1
ATOM 603 C C . ASN A 1 77 ? 0.233 -13.174 16.974 1.00 56.88 77 ASN A C 1
ATOM 605 O O . ASN A 1 77 ? 1.239 -13.073 17.677 1.00 56.88 77 ASN A O 1
ATOM 609 N N . GLU A 1 78 ? -0.821 -13.927 17.303 1.00 47.91 78 GLU A N 1
ATOM 610 C CA . GLU A 1 78 ? -0.920 -14.822 18.467 1.00 47.91 78 GLU A CA 1
ATOM 611 C C . GLU A 1 78 ? -0.861 -16.290 18.019 1.00 47.91 78 GLU A C 1
ATOM 613 O O . GLU A 1 78 ? -0.121 -17.068 18.663 1.00 47.91 78 GLU A O 1
#

pLDDT: mean 74.67, std 17.64, range [30.33, 94.56]